Protein AF-A0AA41X149-F1 (afdb_monomer)

Foldseek 3Di:
DDPDDPVVVVVVVCVVVVCQVVQADPPDDKDKDKDKDWDDPVNCVVVVHDPPDTDIDIDIDIPGPDDDVVCVVVD

Sequence (75 aa):
MMRADPSQMNQLFLNLFSNALKFRLPDITPHISLRCVTVESTEAKEQQLLPGLDWVKLTLQDNGIGFEQTFAEKI

pLDDT: mean 88.74, std 9.34, range [58.81, 96.81]

Organism: NCBI:txid2961944

Nearest PDB structures (foldseek):
  3cnv-assembly1_A  TM=3.530E-01  e=7.114E-01  Bordetella bronchiseptica RB50
  3bwg-assembly1_B  TM=3.480E-01  e=2.296E+00  Bacillus subtilis subsp. subtilis str. 168
  4zsk-assembly1_B  TM=3.344E-01  e=2.615E+00  Streptomyces coelicolor A3(2)
  3l5z-assembly1_B  TM=3.246E-01  e=7.905E+00  Bacillus cereus ATCC 10987

Structure (mmCIF, N/CA/C/O backbone):
data_AF-A0AA41X149-F1
#
_entry.id   AF-A0AA41X149-F1
#
loop_
_atom_site.group_PDB
_atom_site.id
_atom_site.type_symbol
_atom_site.label_atom_id
_atom_site.label_alt_id
_atom_site.label_comp_id
_atom_site.label_asym_id
_atom_site.label_entity_id
_atom_site.label_seq_id
_atom_site.pdbx_PDB_ins_code
_atom_site.Cartn_x
_atom_site.Cartn_y
_atom_site.Cartn_z
_atom_site.occupancy
_atom_site.B_iso_or_equiv
_atom_site.auth_seq_id
_atom_site.auth_comp_id
_atom_site.auth_asym_id
_atom_site.auth_atom_id
_atom_site.pdbx_PDB_model_num
ATOM 1 N N . MET A 1 1 ? 0.374 -9.209 -16.251 1.00 58.81 1 MET A N 1
ATOM 2 C CA . MET A 1 1 ? 0.482 -10.156 -15.117 1.00 58.81 1 MET A CA 1
ATOM 3 C C . MET A 1 1 ? 1.613 -9.648 -14.236 1.00 58.81 1 MET A C 1
ATOM 5 O O . MET A 1 1 ? 2.707 -9.467 -14.755 1.00 58.81 1 MET A O 1
ATOM 9 N N . MET A 1 2 ? 1.344 -9.300 -12.977 1.00 69.75 2 MET A N 1
ATOM 10 C CA . MET A 1 2 ? 2.372 -8.772 -12.069 1.00 69.75 2 MET A CA 1
ATOM 11 C C . MET A 1 2 ? 3.350 -9.895 -11.703 1.00 69.75 2 MET A C 1
ATOM 13 O O . MET A 1 2 ? 2.914 -10.986 -11.339 1.00 69.75 2 MET A O 1
ATOM 17 N N . ARG A 1 3 ? 4.660 -9.646 -11.811 1.00 79.50 3 ARG A N 1
ATOM 18 C CA . ARG A 1 3 ? 5.693 -10.581 -11.344 1.00 79.50 3 ARG A CA 1
ATOM 19 C C . ARG A 1 3 ? 5.945 -10.329 -9.858 1.00 79.50 3 ARG A C 1
ATOM 21 O O . ARG A 1 3 ? 6.709 -9.435 -9.517 1.00 79.50 3 ARG A O 1
ATOM 28 N N . ALA A 1 4 ? 5.278 -11.086 -8.995 1.00 85.00 4 ALA A N 1
ATOM 29 C CA . ALA A 1 4 ? 5.439 -11.005 -7.546 1.00 85.00 4 ALA A CA 1
ATOM 30 C C . ALA A 1 4 ? 5.262 -12.388 -6.903 1.00 85.00 4 ALA A C 1
ATOM 32 O O . ALA A 1 4 ? 4.592 -13.251 -7.474 1.00 85.00 4 ALA A O 1
ATOM 33 N N . ASP A 1 5 ? 5.847 -12.589 -5.721 1.00 92.19 5 ASP A N 1
ATOM 34 C CA . ASP A 1 5 ? 5.616 -13.793 -4.921 1.00 92.19 5 ASP A CA 1
ATOM 35 C C . ASP A 1 5 ? 4.217 -13.729 -4.272 1.00 92.19 5 ASP A C 1
ATOM 37 O O . ASP A 1 5 ? 3.946 -12.797 -3.506 1.00 92.19 5 ASP A O 1
ATOM 41 N N . PRO A 1 6 ? 3.307 -14.684 -4.544 1.00 92.38 6 PRO A N 1
ATOM 42 C CA . PRO A 1 6 ? 1.936 -14.608 -4.040 1.00 92.38 6 PRO A CA 1
ATOM 43 C C . PRO A 1 6 ? 1.819 -14.601 -2.511 1.00 92.38 6 PRO A C 1
ATOM 45 O O . PRO A 1 6 ? 0.914 -13.968 -1.970 1.00 92.38 6 PRO A O 1
ATOM 48 N N . SER A 1 7 ? 2.716 -15.298 -1.806 1.00 94.44 7 SER A N 1
ATOM 49 C CA . SER A 1 7 ? 2.683 -15.393 -0.343 1.00 94.44 7 SER A CA 1
ATOM 50 C C . SER A 1 7 ? 3.112 -14.080 0.310 1.00 94.44 7 SER A C 1
ATOM 52 O O . SER A 1 7 ? 2.435 -13.599 1.220 1.00 94.44 7 SER A O 1
ATOM 54 N N . GLN A 1 8 ? 4.158 -13.447 -0.230 1.00 93.00 8 GLN A N 1
ATOM 55 C CA . GLN A 1 8 ? 4.626 -12.124 0.187 1.00 93.00 8 GLN A CA 1
ATOM 56 C C . GLN A 1 8 ? 3.544 -11.065 -0.049 1.00 93.00 8 GLN A C 1
ATOM 58 O O . GLN A 1 8 ? 3.240 -10.276 0.844 1.00 93.00 8 GLN A O 1
ATOM 63 N N . MET A 1 9 ? 2.901 -11.087 -1.222 1.00 92.75 9 MET A N 1
ATOM 64 C CA . MET A 1 9 ? 1.816 -10.151 -1.533 1.00 92.75 9 MET A CA 1
ATOM 65 C C . MET A 1 9 ? 0.621 -10.337 -0.596 1.00 92.75 9 MET A C 1
ATOM 67 O O . MET A 1 9 ? 0.089 -9.355 -0.083 1.00 92.75 9 MET A O 1
ATOM 71 N N . ASN A 1 10 ? 0.223 -11.584 -0.325 1.00 93.50 10 ASN A N 1
ATOM 72 C CA . ASN A 1 10 ? -0.842 -11.866 0.635 1.00 93.50 10 ASN A CA 1
ATOM 73 C C . ASN A 1 10 ? -0.504 -11.329 2.029 1.00 93.50 10 ASN A C 1
ATOM 75 O O . ASN A 1 10 ? -1.348 -10.677 2.639 1.00 93.50 10 ASN A O 1
ATOM 79 N N . GLN A 1 11 ? 0.718 -11.555 2.520 1.00 94.25 11 GLN A N 1
ATOM 80 C CA . GLN A 1 11 ? 1.140 -11.055 3.828 1.00 94.25 11 GLN A CA 1
ATOM 81 C C . GLN A 1 11 ? 1.136 -9.523 3.884 1.00 94.25 11 GLN A C 1
ATOM 83 O O . GLN A 1 11 ? 0.624 -8.951 4.847 1.00 94.25 11 GLN A O 1
ATOM 88 N N . LEU A 1 12 ? 1.654 -8.864 2.843 1.00 92.56 12 LEU A N 1
ATOM 89 C CA . LEU A 1 12 ? 1.650 -7.408 2.726 1.00 92.56 12 L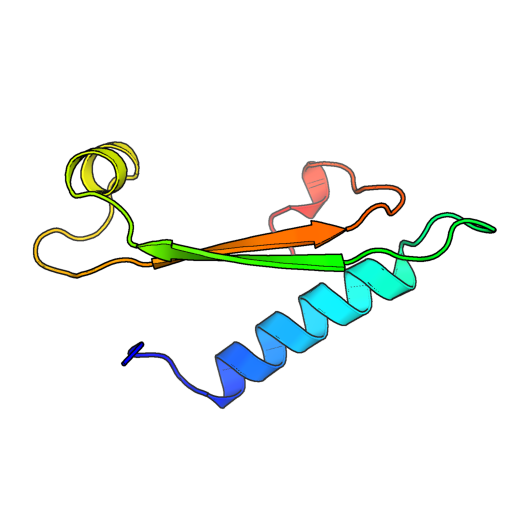EU A CA 1
ATOM 90 C C . LEU A 1 12 ? 0.222 -6.860 2.809 1.00 92.56 12 LEU A C 1
ATOM 92 O O . LEU A 1 12 ? -0.071 -6.012 3.650 1.00 92.56 12 LEU A O 1
ATOM 96 N N . PHE A 1 13 ? -0.693 -7.374 1.986 1.00 93.69 13 PHE A N 1
ATOM 97 C CA . PHE A 1 13 ? -2.077 -6.909 1.997 1.00 93.69 13 PHE A CA 1
ATOM 98 C C . PHE A 1 13 ? -2.778 -7.201 3.324 1.00 93.69 13 PHE A C 1
ATOM 100 O O . PHE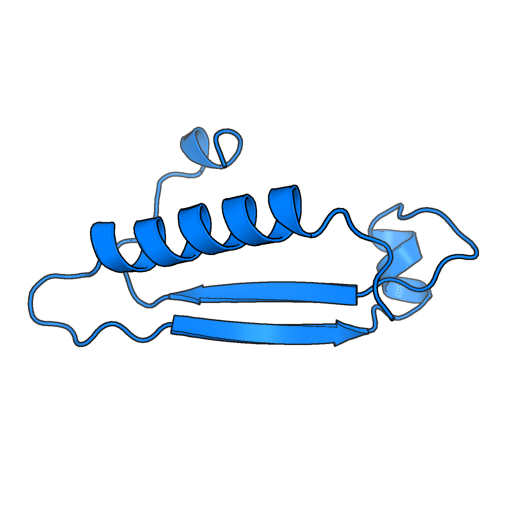 A 1 13 ? -3.469 -6.324 3.838 1.00 93.69 13 PHE A O 1
ATOM 107 N N . LEU A 1 14 ? -2.577 -8.382 3.917 1.00 94.75 14 LEU A N 1
ATOM 108 C CA . LEU A 1 14 ? -3.130 -8.710 5.233 1.00 94.75 14 LEU A CA 1
ATOM 109 C C . LEU A 1 14 ? -2.672 -7.715 6.301 1.00 94.75 14 LEU A C 1
ATOM 111 O O . LEU A 1 14 ? -3.506 -7.225 7.062 1.00 94.75 14 LEU A O 1
ATOM 115 N N . ASN A 1 15 ? -1.382 -7.371 6.328 1.00 92.38 15 ASN A N 1
ATOM 116 C CA . ASN A 1 15 ? -0.844 -6.388 7.267 1.00 92.38 15 ASN A CA 1
ATOM 117 C C . ASN A 1 15 ? -1.495 -5.016 7.069 1.00 92.38 15 ASN A C 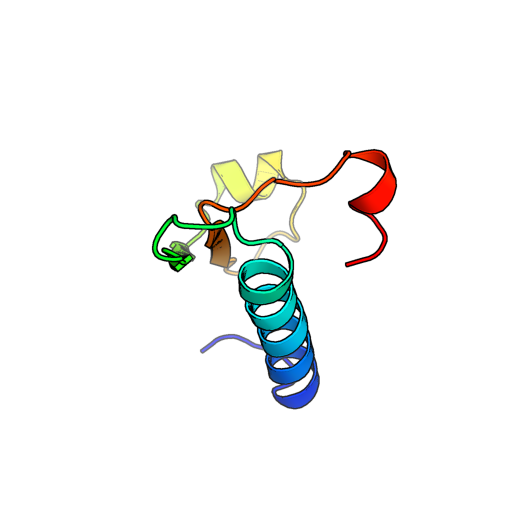1
ATOM 119 O O . ASN A 1 15 ? -1.961 -4.405 8.032 1.00 92.38 15 ASN A O 1
ATOM 123 N N . LEU A 1 16 ? -1.579 -4.552 5.821 1.00 92.38 16 LEU A N 1
ATOM 124 C CA . LEU A 1 16 ? -2.144 -3.246 5.500 1.00 92.38 16 LEU A CA 1
ATOM 125 C C . LEU A 1 16 ? -3.645 -3.160 5.833 1.00 92.38 16 LEU A C 1
ATOM 127 O O . LEU A 1 16 ? -4.072 -2.219 6.502 1.00 92.38 16 LEU A O 1
ATOM 131 N N . PHE A 1 17 ? -4.445 -4.161 5.447 1.00 94.12 17 PHE A N 1
ATOM 132 C CA . PHE A 1 17 ? -5.876 -4.204 5.772 1.00 94.12 17 PHE A CA 1
ATOM 133 C C . PHE A 1 17 ? -6.125 -4.359 7.275 1.00 94.12 17 PHE A C 1
ATOM 135 O O . PHE A 1 17 ? -7.005 -3.698 7.827 1.00 94.12 17 PHE A O 1
ATOM 142 N N . SER A 1 18 ? -5.338 -5.195 7.956 1.00 93.31 18 SER A N 1
ATOM 143 C CA . SER A 1 18 ? -5.421 -5.348 9.409 1.00 93.31 18 SER A CA 1
ATOM 144 C C . SER A 1 18 ? -5.122 -4.029 10.119 1.00 93.31 18 SER A C 1
ATOM 146 O O . SER A 1 18 ? -5.834 -3.665 11.054 1.00 93.31 18 SER A O 1
ATOM 148 N N . ASN A 1 19 ? -4.111 -3.282 9.666 1.00 91.44 19 ASN A N 1
ATOM 149 C CA . ASN A 1 19 ? -3.784 -1.971 10.221 1.00 91.44 19 ASN A CA 1
ATOM 150 C C . ASN A 1 19 ? -4.926 -0.970 10.016 1.00 91.44 19 ASN A C 1
ATOM 152 O O . ASN A 1 19 ? -5.354 -0.350 10.988 1.00 91.44 19 ASN A O 1
ATOM 156 N N . ALA A 1 20 ? -5.483 -0.878 8.806 1.00 92.38 20 ALA A N 1
ATOM 157 C CA . ALA A 1 20 ? -6.611 0.008 8.516 1.00 92.38 20 ALA A CA 1
ATOM 158 C C . ALA A 1 20 ? -7.837 -0.271 9.411 1.00 92.38 20 ALA A C 1
ATOM 160 O O . ALA A 1 20 ? -8.524 0.648 9.851 1.00 92.38 20 ALA A O 1
ATOM 161 N N . LEU A 1 21 ? -8.101 -1.542 9.739 1.00 92.31 21 LEU A N 1
ATOM 162 C CA . LEU A 1 21 ? -9.190 -1.921 10.647 1.00 92.31 21 LEU A CA 1
ATOM 163 C C . LEU A 1 21 ? -8.850 -1.688 12.125 1.00 92.31 21 LEU A C 1
ATOM 165 O O . LEU A 1 21 ? -9.720 -1.273 12.895 1.00 92.31 21 LEU A O 1
ATOM 169 N N . LYS A 1 22 ? -7.603 -1.959 12.527 1.00 91.50 22 LYS A N 1
ATOM 170 C CA . LYS A 1 22 ? -7.108 -1.790 13.902 1.00 91.50 22 LYS A CA 1
ATOM 171 C C . LYS A 1 22 ? -7.075 -0.321 14.320 1.00 91.50 22 LYS A C 1
ATOM 173 O O . LYS A 1 22 ? -7.415 -0.012 15.457 1.00 91.50 22 LYS A O 1
ATOM 178 N N . PHE A 1 23 ? -6.668 0.563 13.414 1.00 91.38 23 PHE A N 1
ATOM 179 C CA . PHE A 1 23 ? -6.466 1.991 13.665 1.00 91.38 23 PHE A CA 1
ATOM 180 C C . PHE A 1 23 ? -7.624 2.856 13.145 1.00 91.38 23 PHE A C 1
ATOM 182 O O . PHE A 1 23 ? -7.449 4.031 12.819 1.00 91.38 23 PHE A O 1
ATOM 189 N N . ARG A 1 24 ? -8.830 2.282 13.079 1.00 93.19 24 ARG A N 1
ATOM 190 C CA . ARG A 1 24 ? -10.043 3.019 12.719 1.00 93.19 24 ARG A CA 1
ATOM 191 C C . ARG A 1 24 ? -10.406 4.053 13.786 1.00 93.19 24 ARG A C 1
ATOM 193 O O . ARG A 1 24 ? -10.171 3.847 14.977 1.00 93.19 24 ARG A O 1
ATOM 200 N N . LEU A 1 25 ? -11.067 5.123 13.362 1.00 92.69 25 LEU A N 1
ATOM 201 C CA . LEU A 1 25 ? -11.722 6.048 14.281 1.00 92.69 25 LEU A CA 1
ATOM 202 C C . LEU A 1 25 ? -12.928 5.358 14.950 1.00 92.69 25 LEU A C 1
ATOM 204 O O . LEU A 1 25 ? -13.716 4.714 14.248 1.00 92.69 25 LEU A O 1
ATOM 208 N N . PRO A 1 26 ? -13.094 5.463 16.283 1.00 90.88 26 PRO A N 1
ATOM 209 C CA . PRO A 1 26 ? -14.317 5.032 16.953 1.00 90.88 26 PRO A CA 1
ATOM 210 C C . PRO A 1 26 ? -15.535 5.726 16.340 1.00 90.88 26 PRO A C 1
ATOM 212 O O . PRO A 1 26 ? -15.454 6.884 15.940 1.00 90.88 26 PRO A O 1
ATOM 215 N N . ASP A 1 27 ? -16.645 4.999 16.231 1.00 93.81 27 ASP A N 1
ATOM 216 C CA . ASP A 1 27 ? -17.939 5.499 15.740 1.00 93.81 27 ASP A CA 1
ATOM 217 C C . ASP A 1 27 ? -17.982 5.978 14.274 1.00 93.81 27 ASP A C 1
ATOM 219 O O . ASP A 1 27 ? -19.044 6.348 13.772 1.00 93.81 27 ASP A O 1
ATOM 223 N N . ILE A 1 28 ? -16.869 5.890 13.536 1.00 94.31 28 ILE A N 1
ATOM 224 C CA . ILE A 1 28 ? -16.821 6.117 12.089 1.00 94.31 28 ILE A CA 1
ATOM 225 C C . ILE A 1 28 ? -16.791 4.770 11.368 1.00 94.31 28 ILE A C 1
ATOM 227 O O . ILE A 1 28 ? -16.013 3.873 11.697 1.00 94.31 28 ILE A O 1
ATOM 231 N N . THR A 1 29 ? -17.637 4.623 10.344 1.00 94.56 29 THR A N 1
ATOM 232 C CA . THR A 1 29 ? -17.605 3.428 9.492 1.00 94.56 29 THR A CA 1
ATOM 233 C C . THR A 1 29 ? -16.277 3.389 8.725 1.00 94.56 29 THR A C 1
ATOM 235 O O . THR A 1 29 ? -15.965 4.354 8.016 1.00 94.56 29 THR A O 1
ATOM 238 N N . PRO A 1 30 ? -15.485 2.307 8.844 1.00 93.88 30 PRO A N 1
ATOM 239 C CA . PRO A 1 30 ? -14.211 2.205 8.151 1.00 93.88 30 PRO A CA 1
ATOM 240 C C . PRO A 1 30 ? -14.442 2.146 6.641 1.00 93.88 30 PRO A C 1
ATOM 242 O O . PRO A 1 30 ? -15.212 1.323 6.145 1.00 93.88 30 PRO A O 1
ATOM 245 N N . HIS A 1 31 ? -13.748 3.012 5.914 1.00 96.31 31 HIS A N 1
ATOM 246 C CA . HIS A 1 31 ? -13.742 3.053 4.463 1.00 96.31 31 HIS A CA 1
ATOM 247 C C . HIS A 1 31 ? -12.312 2.865 3.975 1.00 96.31 31 HIS A C 1
ATOM 249 O O . HIS A 1 31 ? -11.459 3.722 4.190 1.00 96.31 31 HIS A O 1
ATOM 255 N N . ILE A 1 32 ? -12.071 1.742 3.302 1.00 95.12 32 ILE A N 1
ATOM 256 C CA . ILE A 1 32 ? -10.766 1.374 2.761 1.00 95.12 32 ILE A CA 1
ATOM 257 C C . ILE A 1 32 ? -10.894 1.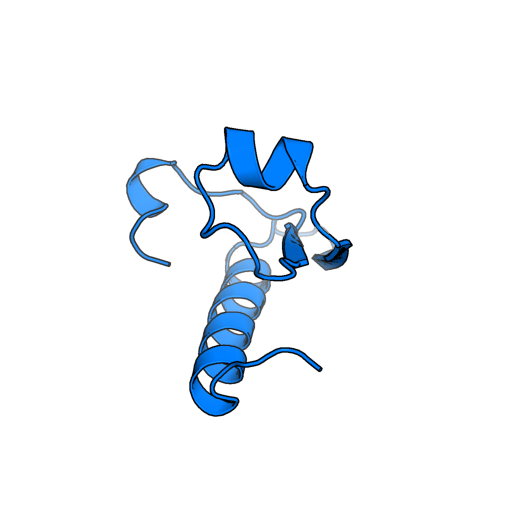299 1.242 1.00 95.12 32 ILE A C 1
ATOM 259 O O . ILE A 1 32 ? -11.787 0.636 0.719 1.00 95.12 32 ILE A O 1
ATOM 263 N N . SER A 1 33 ? -9.991 1.967 0.533 1.00 96.19 33 SER A N 1
ATOM 264 C CA . SER A 1 33 ? -9.942 1.976 -0.927 1.00 96.19 33 SER A CA 1
ATOM 265 C C . SER A 1 33 ? -8.592 1.478 -1.424 1.00 96.19 33 SER A C 1
ATOM 267 O O . SER A 1 33 ? -7.554 1.850 -0.883 1.00 96.19 33 SER A O 1
ATOM 269 N N . LEU A 1 34 ? -8.618 0.637 -2.460 1.00 95.56 34 LEU A N 1
ATOM 270 C CA . LEU A 1 34 ? -7.436 0.162 -3.172 1.00 95.56 34 LEU A CA 1
ATOM 271 C C . LEU A 1 34 ? -7.501 0.658 -4.615 1.00 95.56 34 LEU A C 1
ATOM 273 O O . LEU A 1 34 ? -8.468 0.395 -5.330 1.00 95.56 34 LEU A O 1
ATOM 277 N N . ARG A 1 35 ? -6.454 1.350 -5.051 1.00 96.81 35 ARG A N 1
ATOM 278 C CA . ARG A 1 35 ? -6.287 1.811 -6.428 1.00 96.81 35 ARG A CA 1
ATOM 279 C C . ARG A 1 35 ? -5.045 1.175 -7.033 1.00 96.81 35 ARG A C 1
ATOM 281 O O . ARG A 1 35 ? -4.004 1.130 -6.390 1.00 96.81 35 ARG A O 1
ATOM 288 N N . CYS A 1 36 ? -5.162 0.718 -8.274 1.00 94.50 36 CYS A N 1
ATOM 289 C CA . CYS A 1 36 ? -4.051 0.230 -9.079 1.00 94.50 36 CYS A CA 1
ATOM 290 C C . CYS A 1 36 ? -3.982 1.066 -10.354 1.00 94.50 36 CYS A C 1
ATOM 292 O O . CYS A 1 36 ? -4.989 1.194 -11.053 1.00 94.50 36 CYS A O 1
ATOM 294 N N . VAL A 1 37 ? -2.821 1.647 -10.635 1.00 94.75 37 VAL A N 1
ATOM 295 C CA . VAL A 1 37 ? -2.567 2.394 -11.872 1.00 94.75 37 VAL A CA 1
ATOM 296 C C . VAL A 1 37 ? -1.245 1.954 -12.475 1.00 94.75 37 VAL A C 1
ATOM 298 O O . VAL A 1 37 ? -0.302 1.640 -11.749 1.00 94.75 37 VAL A O 1
ATOM 301 N N . THR A 1 38 ? -1.170 1.925 -13.801 1.00 93.31 38 THR A N 1
ATOM 302 C CA . THR A 1 38 ? 0.112 1.800 -14.496 1.00 93.31 38 THR A CA 1
ATOM 303 C C . THR A 1 38 ? 0.916 3.075 -14.272 1.00 93.31 38 THR A C 1
ATOM 305 O O . THR A 1 38 ? 0.351 4.167 -14.259 1.00 93.31 38 THR A O 1
ATOM 308 N N . VAL A 1 39 ? 2.220 2.932 -14.065 1.00 94.25 39 VAL A N 1
ATOM 309 C CA . VAL A 1 39 ? 3.132 4.064 -13.899 1.00 94.25 39 VAL A CA 1
ATOM 310 C C . VAL A 1 39 ? 3.643 4.474 -15.272 1.00 94.25 39 VAL A C 1
ATOM 312 O O . VAL A 1 39 ? 4.192 3.657 -16.012 1.00 94.25 39 VAL A O 1
ATOM 315 N N . GLU A 1 40 ? 3.467 5.748 -15.604 1.00 93.38 40 GLU A N 1
ATOM 316 C CA . GLU A 1 40 ? 3.973 6.321 -16.847 1.00 93.38 40 GLU A CA 1
ATOM 317 C C . GLU A 1 40 ? 5.505 6.373 -16.849 1.00 93.38 40 GLU A C 1
ATOM 319 O O . GLU A 1 40 ? 6.155 6.517 -15.811 1.00 93.38 40 GLU A O 1
ATOM 324 N N . SER A 1 41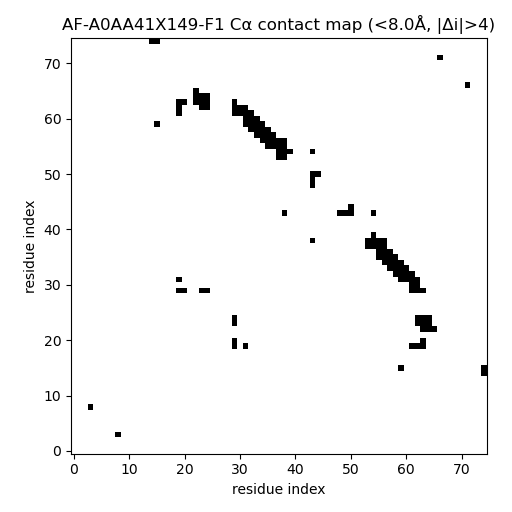 ? 6.108 6.322 -18.037 1.00 88.38 41 SER A N 1
ATOM 325 C CA . SER A 1 41 ? 7.574 6.311 -18.177 1.00 88.38 41 SER A CA 1
ATOM 326 C C . SER A 1 41 ? 8.261 7.542 -17.565 1.00 88.38 41 SER A C 1
ATOM 328 O O . SER A 1 41 ? 9.418 7.461 -17.154 1.00 88.38 41 SER A O 1
ATOM 330 N N . THR A 1 42 ? 7.580 8.689 -17.525 1.00 90.75 42 THR A N 1
ATOM 331 C CA . THR A 1 42 ? 8.083 9.916 -16.891 1.00 90.75 42 THR A CA 1
ATOM 332 C C . THR A 1 42 ? 8.080 9.803 -15.368 1.00 90.75 42 THR A C 1
A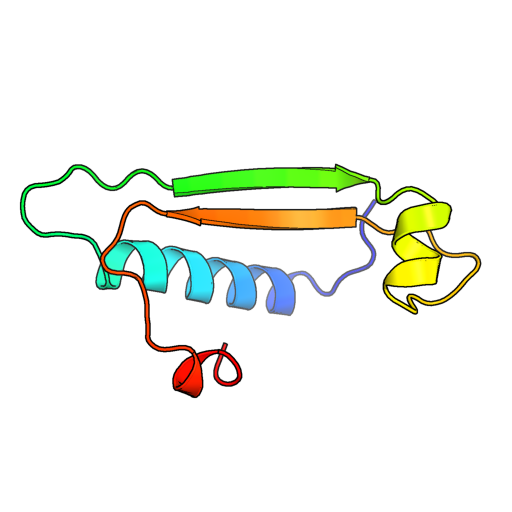TOM 334 O O . THR A 1 42 ? 9.121 10.036 -14.759 1.00 90.75 42 THR A O 1
ATOM 337 N N . GLU A 1 43 ? 6.973 9.352 -14.765 1.00 92.44 43 GLU A N 1
ATOM 338 C CA . GLU A 1 43 ? 6.870 9.123 -13.313 1.00 92.44 43 GLU A CA 1
ATOM 339 C C . GLU A 1 43 ? 7.879 8.057 -12.861 1.00 92.44 43 GLU A C 1
ATOM 341 O O . GLU A 1 43 ? 8.570 8.237 -1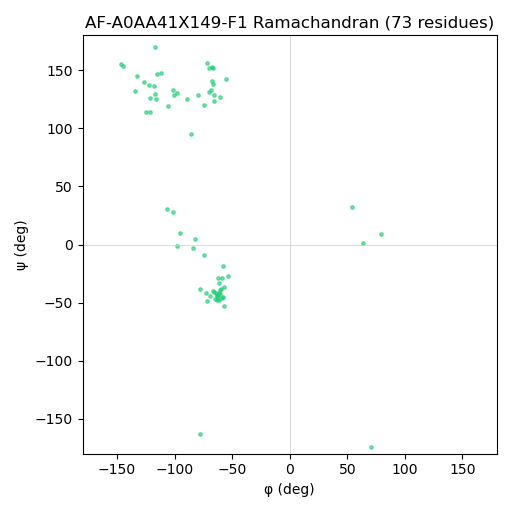1.861 1.00 92.44 43 GLU A O 1
ATOM 346 N N . ALA A 1 44 ? 8.046 6.978 -13.631 1.00 91.81 44 ALA A N 1
ATOM 347 C CA . ALA A 1 44 ? 9.017 5.932 -13.319 1.00 91.81 44 ALA A CA 1
ATOM 348 C C . ALA A 1 44 ? 10.460 6.466 -13.250 1.00 91.81 44 ALA A C 1
ATOM 350 O O . ALA A 1 44 ? 11.226 6.056 -12.378 1.00 91.81 44 ALA A O 1
ATOM 351 N N . LYS A 1 45 ? 10.828 7.404 -14.136 1.00 90.81 45 LYS A N 1
ATOM 352 C CA . LYS A 1 45 ? 12.147 8.058 -14.116 1.00 90.81 45 LYS A CA 1
ATOM 353 C C . LYS A 1 45 ? 12.318 8.976 -12.909 1.00 90.81 45 LYS A C 1
ATOM 355 O O . LYS A 1 45 ? 13.370 8.938 -12.280 1.00 90.81 45 LYS A O 1
ATOM 360 N N . GLU A 1 46 ? 11.305 9.777 -12.583 1.00 93.69 46 GLU A N 1
ATOM 361 C CA . GLU A 1 46 ? 11.322 10.664 -11.410 1.00 93.69 46 GLU A CA 1
ATOM 362 C C . GLU A 1 46 ? 11.482 9.873 -10.105 1.00 93.69 46 GLU A C 1
ATOM 364 O O . GLU A 1 46 ? 12.244 10.266 -9.225 1.00 93.69 46 GLU A O 1
ATOM 369 N N . GLN A 1 47 ? 10.824 8.716 -10.024 1.00 91.69 47 GLN A N 1
ATOM 370 C CA . GLN A 1 47 ? 10.886 7.785 -8.895 1.00 91.69 47 GLN A CA 1
ATOM 371 C C . GLN A 1 47 ? 12.116 6.855 -8.930 1.00 91.69 47 GLN A C 1
ATOM 373 O O . GLN A 1 47 ? 12.232 5.967 -8.089 1.00 91.69 47 GLN A O 1
ATOM 378 N N . GLN A 1 48 ? 13.030 7.036 -9.893 1.00 94.19 48 GLN A N 1
ATOM 379 C CA . GLN A 1 48 ? 14.252 6.233 -10.062 1.00 94.19 48 GLN A CA 1
ATOM 380 C C . GLN A 1 48 ? 13.991 4.717 -10.142 1.00 94.19 48 GLN A C 1
ATOM 382 O O . GLN A 1 48 ? 14.807 3.900 -9.711 1.00 94.19 48 GLN A O 1
ATOM 387 N N . LEU A 1 49 ? 12.847 4.326 -10.707 1.00 91.81 49 LEU A N 1
ATOM 388 C CA . LEU A 1 49 ? 12.499 2.925 -10.914 1.00 91.81 49 LEU A CA 1
ATOM 38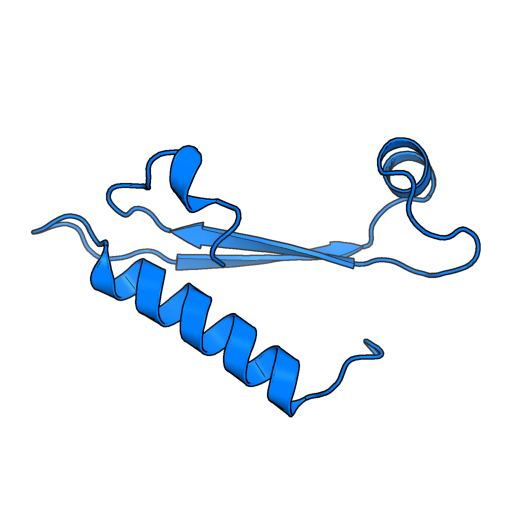9 C C . LEU A 1 49 ? 13.349 2.320 -12.036 1.00 91.81 49 LEU A C 1
ATOM 391 O O . LEU A 1 49 ? 13.844 3.024 -12.921 1.00 91.81 49 LEU A O 1
ATOM 395 N N . LEU A 1 50 ? 13.510 0.992 -12.022 1.00 90.31 50 LEU A N 1
ATOM 396 C CA . LEU A 1 50 ? 14.341 0.319 -13.023 1.00 90.31 50 LEU A CA 1
ATOM 397 C C . LEU A 1 50 ? 13.781 0.560 -14.436 1.00 90.31 50 LEU A C 1
ATOM 399 O O . LEU A 1 50 ? 12.600 0.279 -14.683 1.00 90.31 50 LEU A O 1
ATOM 403 N N . PRO A 1 51 ? 14.613 1.052 -15.370 1.00 87.44 51 PRO A N 1
ATOM 404 C CA . PRO A 1 51 ? 14.188 1.311 -16.735 1.00 87.44 51 PRO A CA 1
ATOM 405 C C . PRO A 1 51 ? 13.934 0.003 -17.494 1.00 87.44 51 PRO A C 1
ATOM 407 O O . PRO A 1 51 ? 14.558 -1.023 -17.227 1.00 87.44 51 PRO A O 1
ATOM 410 N N . GLY A 1 52 ? 13.038 0.054 -18.482 1.00 86.38 52 GLY A N 1
ATOM 411 C CA . GLY A 1 52 ? 12.715 -1.097 -19.334 1.00 86.38 52 GLY A CA 1
ATOM 412 C C . GLY A 1 52 ? 11.762 -2.116 -18.702 1.00 86.38 52 GLY A C 1
ATOM 413 O O . GLY A 1 52 ? 11.565 -3.186 -19.274 1.00 86.38 52 GLY A O 1
ATOM 414 N N . LEU A 1 53 ? 11.171 -1.792 -17.548 1.00 87.94 53 LEU A N 1
ATOM 415 C CA . LEU A 1 53 ? 10.111 -2.569 -16.911 1.00 87.94 53 LEU A CA 1
ATOM 416 C C . LEU A 1 53 ? 8.812 -1.766 -16.863 1.00 87.94 53 LEU A C 1
ATOM 418 O O . LEU A 1 53 ? 8.834 -0.551 -16.663 1.00 87.94 53 LEU A O 1
ATOM 422 N N . ASP A 1 54 ? 7.690 -2.473 -16.981 1.00 88.81 54 ASP A N 1
ATOM 423 C CA . ASP A 1 54 ? 6.374 -1.916 -16.692 1.00 88.81 54 ASP A CA 1
ATOM 424 C C . ASP A 1 54 ? 6.144 -1.913 -15.183 1.00 88.81 54 ASP A C 1
ATOM 426 O O . ASP A 1 54 ? 6.277 -2.941 -14.508 1.00 88.81 54 ASP A O 1
ATOM 430 N N . TRP A 1 55 ? 5.759 -0.754 -14.664 1.00 90.94 55 TRP A N 1
ATOM 431 C CA . TRP A 1 55 ? 5.508 -0.550 -13.247 1.00 90.94 55 TRP A CA 1
ATOM 432 C C . TRP A 1 55 ? 4.027 -0.306 -12.995 1.00 90.94 55 TRP A C 1
ATOM 434 O O . TRP A 1 55 ? 3.316 0.287 -13.808 1.00 90.94 55 TRP A O 1
ATOM 444 N N . VAL A 1 56 ? 3.561 -0.753 -11.833 1.00 92.12 56 VAL A N 1
ATOM 445 C CA . VAL A 1 56 ? 2.221 -0.449 -11.337 1.00 92.12 56 VAL A CA 1
ATOM 446 C C . VAL A 1 56 ? 2.325 0.130 -9.939 1.00 92.12 56 VAL A C 1
ATOM 448 O O . VAL A 1 56 ? 3.116 -0.329 -9.115 1.00 92.12 56 VAL A O 1
ATOM 451 N N . LYS A 1 57 ? 1.506 1.138 -9.674 1.00 93.06 57 LYS A N 1
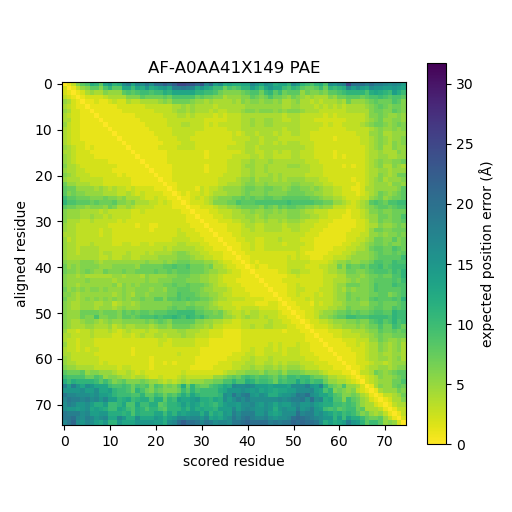ATOM 452 C CA . LYS A 1 57 ? 1.393 1.795 -8.382 1.00 93.06 57 LYS A CA 1
ATOM 453 C C . LYS A 1 57 ? 0.103 1.348 -7.727 1.00 93.06 57 LYS A C 1
ATOM 455 O O . LYS A 1 57 ? -0.991 1.550 -8.258 1.00 93.06 57 LYS A O 1
ATOM 460 N N . LEU A 1 58 ? 0.260 0.724 -6.569 1.00 93.38 58 LEU A N 1
ATOM 461 C CA . LEU A 1 58 ? -0.835 0.359 -5.689 1.00 93.38 58 LEU A CA 1
ATOM 462 C C . LEU A 1 58 ? -0.957 1.424 -4.604 1.00 93.38 58 LEU A C 1
ATOM 464 O O . LEU A 1 58 ? 0.029 1.795 -3.973 1.00 93.38 58 LEU A O 1
ATOM 468 N N . THR A 1 59 ? -2.164 1.924 -4.385 1.00 94.94 59 THR A N 1
ATOM 469 C CA . THR A 1 59 ? -2.459 2.880 -3.318 1.00 94.94 59 THR A CA 1
ATOM 470 C C . THR A 1 59 ? -3.583 2.316 -2.475 1.00 94.94 59 THR A C 1
ATOM 472 O O . THR A 1 59 ? -4.699 2.159 -2.969 1.00 94.94 59 THR A O 1
ATOM 475 N N . LEU A 1 60 ? -3.275 2.001 -1.218 1.00 94.12 60 LEU A N 1
ATOM 476 C CA . LEU A 1 60 ? -4.267 1.675 -0.206 1.00 94.12 60 LEU A CA 1
ATOM 477 C C . LEU A 1 60 ? -4.480 2.906 0.675 1.00 94.12 60 LEU A C 1
ATOM 479 O O . LEU A 1 60 ? -3.513 3.476 1.173 1.00 94.12 60 LEU A O 1
ATOM 483 N N . GLN A 1 61 ? -5.732 3.309 0.851 1.00 95.19 61 GLN A N 1
ATOM 484 C CA . GLN A 1 61 ? -6.099 4.449 1.682 1.00 95.19 61 GLN A CA 1
ATOM 485 C C . GLN A 1 61 ? -7.280 4.082 2.574 1.00 95.19 61 GLN A C 1
ATOM 487 O O . GLN A 1 61 ? -8.286 3.571 2.078 1.00 95.19 61 GLN A O 1
ATOM 492 N N . ASP A 1 62 ? -7.171 4.398 3.861 1.00 94.75 62 ASP A N 1
ATOM 493 C CA . ASP A 1 62 ? -8.242 4.298 4.848 1.00 94.75 62 ASP A CA 1
ATOM 494 C C . ASP A 1 62 ? -8.613 5.674 5.435 1.00 94.75 62 ASP A C 1
ATOM 496 O O . ASP A 1 62 ? -7.950 6.680 5.175 1.00 94.75 62 ASP A O 1
ATOM 500 N N . ASN A 1 63 ? -9.717 5.729 6.182 1.00 95.06 63 ASN A N 1
ATOM 501 C CA . ASN A 1 63 ? -10.197 6.913 6.904 1.00 95.06 63 ASN A CA 1
ATOM 502 C C . ASN A 1 63 ? -9.994 6.799 8.430 1.00 95.06 63 ASN A C 1
ATOM 504 O O . ASN A 1 63 ? -10.813 7.306 9.199 1.00 95.06 63 ASN A O 1
ATOM 508 N N . GLY A 1 64 ? -8.959 6.079 8.868 1.00 92.50 64 GLY A N 1
ATOM 509 C CA . GLY A 1 64 ? -8.609 5.892 10.271 1.00 92.50 64 GLY A CA 1
ATOM 510 C C . GLY A 1 64 ? -7.886 7.088 10.892 1.00 92.50 64 GLY A C 1
ATOM 511 O O . GLY A 1 64 ? -7.900 8.204 10.377 1.00 92.50 64 GLY A O 1
ATOM 512 N N . ILE A 1 65 ? -7.240 6.848 12.034 1.00 89.19 65 ILE A N 1
ATOM 513 C CA . ILE A 1 65 ? -6.561 7.889 12.829 1.00 89.19 65 ILE A CA 1
ATOM 514 C C . ILE A 1 65 ? -5.229 8.361 12.215 1.00 89.19 65 ILE A C 1
ATOM 516 O O . ILE A 1 65 ? -4.645 9.331 12.694 1.00 89.19 65 ILE A O 1
ATOM 520 N N . GLY A 1 66 ? -4.740 7.678 11.174 1.00 83.75 66 GLY A N 1
ATOM 521 C CA . GLY A 1 66 ? -3.385 7.848 10.650 1.00 83.75 66 GLY A CA 1
ATOM 522 C C . GLY A 1 66 ? -2.313 7.287 11.593 1.00 83.75 66 GLY A C 1
ATOM 523 O O . GLY A 1 66 ? -2.607 6.640 12.596 1.00 83.75 66 GLY A O 1
ATOM 524 N N . PHE A 1 67 ? -1.041 7.502 11.271 1.00 76.50 67 PHE A N 1
ATOM 525 C CA . PHE A 1 67 ? 0.076 7.149 12.149 1.00 76.50 67 PHE A CA 1
ATOM 526 C C . PHE A 1 67 ? 1.199 8.176 12.007 1.00 76.50 67 PHE A C 1
ATOM 528 O O . PHE A 1 67 ? 1.329 8.829 10.970 1.00 76.50 67 PHE A O 1
ATOM 535 N N . GLU A 1 68 ? 2.012 8.339 13.052 1.00 76.00 68 GLU A N 1
ATOM 536 C CA . GLU A 1 68 ? 3.164 9.238 12.977 1.00 76.00 68 GLU A CA 1
ATOM 537 C C . GLU A 1 68 ? 4.214 8.712 11.993 1.00 76.00 68 GLU A C 1
ATOM 539 O O . GLU A 1 68 ? 4.538 7.523 12.006 1.00 76.00 68 GLU A O 1
ATOM 544 N N . GLN A 1 69 ? 4.797 9.603 11.181 1.00 71.06 69 GLN A N 1
ATOM 545 C CA . GLN A 1 69 ? 5.766 9.242 10.131 1.00 71.06 69 GLN A CA 1
ATOM 546 C C . GLN A 1 69 ? 6.945 8.402 10.637 1.00 71.06 69 GLN A C 1
ATOM 548 O O . GLN A 1 69 ? 7.473 7.586 9.891 1.00 71.06 69 GLN A O 1
ATOM 553 N N . THR A 1 70 ? 7.314 8.524 11.911 1.00 71.12 70 THR A N 1
ATOM 554 C CA . THR A 1 70 ? 8.365 7.728 12.563 1.00 71.12 70 THR A CA 1
ATOM 555 C C . THR A 1 70 ? 8.110 6.210 12.515 1.00 71.12 70 THR A C 1
ATOM 557 O O . THR A 1 70 ? 9.033 5.420 12.698 1.00 71.12 70 THR A O 1
ATOM 560 N N . PHE A 1 71 ? 6.870 5.773 12.263 1.00 68.69 71 PHE A N 1
ATOM 561 C CA . PHE A 1 71 ? 6.509 4.361 12.091 1.00 68.69 71 PHE A CA 1
ATOM 562 C C . PHE A 1 71 ? 6.416 3.911 10.623 1.00 68.69 71 PHE A C 1
ATOM 564 O O . PHE A 1 71 ? 6.171 2.730 10.383 1.00 68.69 71 PHE A O 1
ATOM 571 N N . ALA A 1 72 ? 6.632 4.804 9.649 1.00 68.94 72 ALA A N 1
ATOM 572 C CA . ALA A 1 72 ? 6.459 4.510 8.223 1.00 68.94 72 ALA A CA 1
ATOM 573 C C . ALA A 1 72 ? 7.397 3.414 7.694 1.00 68.94 72 ALA A C 1
ATOM 575 O O . ALA A 1 72 ? 7.020 2.685 6.785 1.00 68.94 72 ALA A O 1
ATOM 576 N N . GLU A 1 73 ? 8.582 3.254 8.287 1.00 66.75 73 GLU A N 1
ATOM 577 C CA . GLU A 1 73 ? 9.567 2.244 7.868 1.00 66.75 73 GLU A CA 1
ATOM 578 C C . GLU A 1 73 ? 9.326 0.845 8.468 1.00 66.75 73 GLU A C 1
ATOM 580 O O . GLU A 1 73 ? 10.069 -0.087 8.176 1.00 66.75 73 GLU A O 1
ATOM 585 N N . LYS A 1 74 ? 8.317 0.674 9.338 1.00 60.25 74 LYS A N 1
ATOM 586 C CA . LYS A 1 74 ? 8.017 -0.611 10.004 1.00 60.25 74 LYS A CA 1
ATOM 587 C C . LYS A 1 74 ? 6.944 -1.444 9.295 1.00 60.25 74 LYS A C 1
ATOM 589 O O . LYS A 1 74 ? 6.443 -2.400 9.890 1.00 60.25 74 LYS A O 1
ATOM 594 N N . ILE A 1 75 ? 6.556 -1.049 8.085 1.00 59.41 75 ILE A N 1
ATOM 595 C CA . ILE A 1 75 ? 5.482 -1.669 7.301 1.00 59.41 75 ILE A CA 1
ATOM 596 C C . ILE A 1 75 ? 6.079 -2.460 6.143 1.00 59.41 75 ILE A C 1
ATOM 598 O O . ILE A 1 75 ? 6.978 -1.914 5.469 1.00 59.41 75 ILE A O 1
#

Secondary structure (DSSP, 8-state):
-----HHHHHHHHHHHHHHHHHTPPTTSPP-EEEEEEEPPHHHHHHTTPPTTS--EEEEEEE-S----GGGGGG-

Solvent-accessible surface area (backbone atoms only — not comparable to full-atom values): 4912 Å² total; per-residue (Å²): 132,85,94,70,61,68,68,61,51,50,51,52,50,51,54,54,54,50,46,47,65,73,43,40,42,84,99,52,85,84,51,75,46,79,45,78,45,78,52,51,76,67,59,35,56,78,69,68,48,74,81,97,60,92,46,72,46,77,46,78,48,62,70,40,72,76,78,67,74,93,56,63,85,80,111

Radius of gyration: 15.0 Å; Cα contacts (8 Å, |Δi|>4): 66; chains: 1; bounding box: 32×26×36 Å

InterPro domains:
  IPR036890 Histidine kinase/HSP90-like ATPase superfamily [G3DSA:3.30.565.10] (1-75)
  IPR036890 Histidine kinase/HSP90-like ATPase superfamily [SSF55874] (2-75)
  IPR052162 Two-component sensor kinase/Photoreceptor [PTHR43304] (2-75)

Mean predicted aligned error: 5.1 Å